Protein AF-A0A2R6JAY7-F1 (afdb_monomer_lite)

Sequence (84 aa):
MAITDKIYVKNHRRIGSQLETRIPRSAFSGATLDLLYSGDGLSKLDDATQERVLEFAEDFLDCDCESNPYCGHPERKFMRYLLD

Structure (mmCIF, N/CA/C/O backbone):
data_AF-A0A2R6JAY7-F1
#
_entry.id   AF-A0A2R6JAY7-F1
#
loop_
_atom_site.group_PDB
_atom_site.id
_atom_site.type_symbol
_atom_site.label_atom_id
_atom_site.label_alt_id
_atom_site.label_comp_id
_atom_site.label_asym_id
_atom_site.label_entity_id
_atom_site.label_seq_id
_atom_site.pdbx_PDB_ins_code
_atom_site.Cartn_x
_atom_site.Cartn_y
_atom_site.Cartn_z
_atom_site.occupancy
_atom_site.B_iso_or_equiv
_atom_site.auth_seq_id
_atom_site.auth_comp_id
_atom_site.auth_asym_id
_atom_site.auth_atom_id
_atom_site.pdbx_PDB_model_num
ATOM 1 N N . MET A 1 1 ? 1.487 13.700 -15.081 1.00 58.41 1 MET A N 1
ATOM 2 C CA . MET A 1 1 ? 0.753 13.007 -14.006 1.00 58.41 1 MET A CA 1
ATOM 3 C C . MET A 1 1 ? 0.464 11.608 -14.509 1.00 58.41 1 MET A C 1
ATOM 5 O O . MET A 1 1 ? -0.135 11.486 -15.575 1.00 58.41 1 MET A O 1
ATOM 9 N N . ALA A 1 2 ? 1.002 10.593 -13.841 1.00 74.00 2 ALA A N 1
ATOM 10 C CA . ALA A 1 2 ? 0.794 9.203 -14.216 1.00 74.00 2 ALA A CA 1
ATOM 11 C C . ALA A 1 2 ? -0.666 8.813 -13.943 1.00 74.00 2 ALA A C 1
ATOM 13 O O . ALA A 1 2 ? -1.339 9.410 -13.101 1.00 74.00 2 ALA A O 1
ATOM 14 N N . ILE A 1 3 ? -1.192 7.822 -14.662 1.00 78.31 3 ILE A N 1
ATOM 15 C CA . ILE A 1 3 ? -2.553 7.324 -14.406 1.00 78.31 3 ILE A CA 1
ATOM 16 C C . ILE A 1 3 ? -2.685 6.730 -12.994 1.00 78.31 3 ILE A C 1
ATOM 18 O O . ILE A 1 3 ? -3.747 6.824 -12.384 1.00 78.31 3 ILE A O 1
ATOM 22 N N . THR A 1 4 ? -1.581 6.234 -12.435 1.00 79.31 4 THR A N 1
ATOM 23 C CA . THR A 1 4 ? -1.479 5.710 -11.070 1.00 79.31 4 THR A CA 1
ATOM 24 C C . THR A 1 4 ? -1.684 6.772 -9.993 1.00 79.31 4 THR A C 1
ATOM 26 O O . THR A 1 4 ? -2.266 6.465 -8.957 1.00 79.31 4 THR A O 1
ATOM 29 N N . ASP A 1 5 ? -1.374 8.044 -10.273 1.00 77.94 5 ASP A N 1
ATOM 30 C CA . ASP A 1 5 ? -1.668 9.171 -9.370 1.00 77.94 5 ASP A CA 1
ATOM 31 C C . ASP A 1 5 ? -3.179 9.390 -9.170 1.00 77.94 5 ASP A C 1
ATOM 33 O O . ASP A 1 5 ? -3.610 10.086 -8.246 1.00 77.94 5 ASP A O 1
ATOM 37 N N . LYS A 1 6 ? -4.003 8.837 -10.068 1.00 83.25 6 LYS A N 1
ATOM 38 C CA . LYS A 1 6 ? -5.466 8.916 -9.999 1.00 83.25 6 LYS A CA 1
ATOM 39 C C . LYS A 1 6 ? -6.086 7.722 -9.275 1.00 83.25 6 LYS A C 1
ATOM 41 O O . LYS A 1 6 ? -7.289 7.756 -9.015 1.00 83.25 6 LYS A O 1
ATOM 46 N N . ILE A 1 7 ? -5.302 6.695 -8.946 1.00 84.00 7 ILE A N 1
ATOM 47 C CA . ILE A 1 7 ? -5.775 5.507 -8.236 1.00 84.00 7 ILE A CA 1
ATOM 48 C C . ILE A 1 7 ? -5.802 5.820 -6.741 1.00 84.00 7 ILE A C 1
ATOM 50 O O . ILE A 1 7 ? -4.820 6.292 -6.168 1.00 84.00 7 ILE A O 1
ATOM 54 N N . TYR A 1 8 ? -6.950 5.590 -6.104 1.00 83.62 8 TYR A N 1
ATOM 55 C CA . TYR A 1 8 ? -7.174 5.976 -4.717 1.00 83.62 8 TYR A CA 1
ATOM 56 C C . TYR A 1 8 ? -7.737 4.841 -3.870 1.00 83.62 8 TYR A C 1
ATOM 58 O O . TYR A 1 8 ? -8.537 4.031 -4.336 1.00 83.62 8 TYR A O 1
ATOM 66 N N . VAL A 1 9 ? -7.381 4.850 -2.585 1.00 80.88 9 VAL A N 1
ATOM 67 C CA . VAL A 1 9 ? -7.918 3.905 -1.603 1.00 80.88 9 VAL A CA 1
ATOM 68 C C . VAL A 1 9 ? -9.347 4.317 -1.241 1.00 80.88 9 VAL A C 1
ATOM 70 O O . VAL A 1 9 ? -9.603 5.390 -0.668 1.00 80.88 9 VAL A O 1
ATOM 73 N N . LYS A 1 10 ? -10.318 3.466 -1.587 1.00 82.38 10 LYS A N 1
ATOM 74 C CA . LYS A 1 10 ? -11.715 3.665 -1.187 1.00 82.38 10 LYS A CA 1
ATOM 75 C C . LYS A 1 10 ? -11.803 3.619 0.339 1.00 82.38 10 LYS A C 1
ATOM 77 O O . LYS A 1 10 ? -11.189 2.779 0.978 1.00 82.38 10 LYS A O 1
ATOM 82 N N . ASN A 1 11 ? -12.569 4.533 0.934 1.00 82.81 11 ASN A N 1
ATOM 83 C CA . ASN A 1 11 ? -12.725 4.636 2.391 1.00 82.81 11 ASN A CA 1
ATOM 84 C C . ASN A 1 11 ? -11.415 4.870 3.181 1.00 82.81 11 ASN A C 1
ATOM 86 O O . ASN A 1 11 ? -11.394 4.591 4.377 1.00 82.81 11 ASN A O 1
ATOM 90 N N . HIS A 1 12 ? -10.364 5.445 2.570 1.00 81.12 12 HIS A N 1
ATOM 91 C CA . HIS A 1 12 ? -9.064 5.724 3.218 1.00 81.12 12 HIS A CA 1
ATOM 92 C C . HIS A 1 12 ? -9.155 6.340 4.628 1.00 81.12 12 HIS A C 1
ATOM 94 O O . HIS A 1 12 ? -8.350 6.017 5.492 1.00 81.12 12 HIS A O 1
ATOM 100 N N . ARG A 1 13 ? -10.157 7.191 4.904 1.00 83.06 13 ARG A N 1
ATOM 101 C CA . ARG A 1 13 ? -10.372 7.780 6.241 1.00 83.06 13 ARG A CA 1
ATOM 102 C C . ARG A 1 13 ? -10.789 6.758 7.299 1.00 83.06 13 ARG A C 1
ATOM 104 O O . ARG A 1 13 ? -10.348 6.859 8.435 1.00 83.06 13 ARG A O 1
ATOM 111 N N . ARG A 1 14 ? -11.648 5.799 6.937 1.00 84.31 14 ARG A N 1
ATOM 112 C CA . ARG A 1 14 ? -12.111 4.748 7.855 1.00 84.31 14 ARG A CA 1
ATOM 113 C C . ARG A 1 14 ? -10.973 3.780 8.168 1.00 84.31 14 ARG A C 1
ATOM 115 O O . ARG A 1 14 ? -10.753 3.488 9.334 1.00 84.31 14 ARG A O 1
ATOM 122 N N . ILE A 1 15 ? -10.233 3.370 7.138 1.00 81.81 15 ILE A N 1
ATOM 123 C CA . ILE A 1 15 ? -9.055 2.503 7.280 1.00 81.81 15 ILE A CA 1
ATOM 124 C C . ILE A 1 15 ? -7.997 3.208 8.140 1.00 81.81 15 ILE A C 1
ATOM 126 O O . ILE A 1 15 ? -7.548 2.657 9.137 1.00 81.81 15 ILE A O 1
ATOM 130 N N . GLY A 1 16 ? -7.684 4.476 7.846 1.00 82.75 16 GLY A N 1
ATOM 131 C CA . GLY A 1 16 ? -6.765 5.267 8.668 1.00 82.75 16 GLY A CA 1
ATOM 132 C C . GLY A 1 16 ? -7.209 5.406 10.129 1.00 82.75 16 GLY A C 1
ATOM 133 O O . GLY A 1 16 ? -6.383 5.331 11.031 1.00 82.75 16 GLY A O 1
ATOM 134 N N . SER A 1 17 ? -8.515 5.529 10.390 1.00 85.44 17 SER A N 1
ATOM 135 C CA . SER A 1 17 ? -9.044 5.561 11.760 1.00 85.44 17 SER A CA 1
ATOM 136 C C . SER A 1 17 ? -8.856 4.243 12.514 1.00 85.44 17 SER A C 1
ATOM 138 O O . SER A 1 17 ? -8.631 4.292 13.717 1.00 85.44 17 SER A O 1
ATOM 140 N N . GLN A 1 18 ? -8.972 3.088 11.851 1.00 83.50 18 GLN A N 1
ATOM 141 C CA . GLN A 1 18 ? -8.745 1.773 12.474 1.00 83.50 18 GLN A CA 1
ATOM 142 C C . GLN A 1 18 ? -7.257 1.521 12.741 1.00 83.50 18 GLN A C 1
ATOM 144 O O . GLN A 1 18 ? -6.890 0.919 13.745 1.00 83.50 18 GLN A O 1
ATOM 149 N N .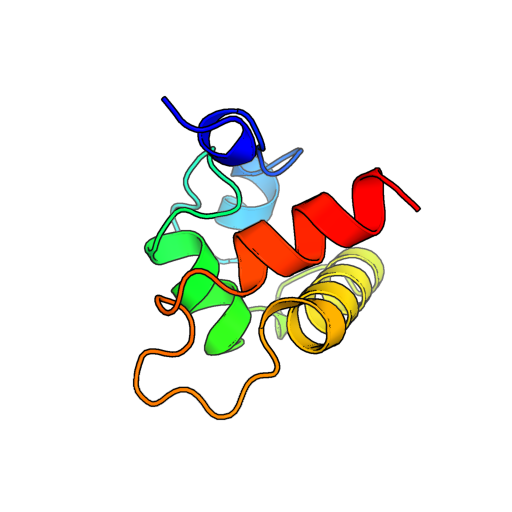 LEU A 1 19 ? -6.402 2.026 11.854 1.00 81.88 19 LEU A N 1
ATOM 150 C CA . LEU A 1 19 ? -4.951 1.899 11.951 1.00 81.88 19 LEU A CA 1
ATOM 151 C C . LEU A 1 19 ? -4.298 2.991 12.802 1.00 81.88 19 LEU A C 1
ATOM 153 O O . LEU A 1 19 ? -3.082 2.988 12.963 1.00 81.88 19 LEU A O 1
ATOM 157 N N . GLU A 1 20 ? -5.091 3.930 13.329 1.00 82.00 20 GLU A N 1
ATOM 158 C CA . GLU A 1 20 ? -4.621 5.088 14.101 1.00 82.00 20 GLU A CA 1
ATOM 159 C C . GLU A 1 20 ? -3.547 5.904 13.350 1.00 82.00 20 GLU A C 1
ATOM 161 O O . GLU A 1 20 ? -2.696 6.556 13.950 1.00 82.00 20 GLU A O 1
ATOM 166 N N . THR A 1 21 ? -3.599 5.887 12.013 1.00 81.00 21 THR A N 1
ATOM 167 C CA . THR A 1 21 ? -2.614 6.527 11.137 1.00 81.00 21 THR A CA 1
ATOM 168 C C . THR A 1 21 ? -3.272 7.270 9.980 1.00 81.00 21 THR A C 1
ATOM 170 O O . THR A 1 21 ? -4.401 6.998 9.560 1.00 81.00 21 THR A O 1
ATOM 173 N N . ARG A 1 22 ? -2.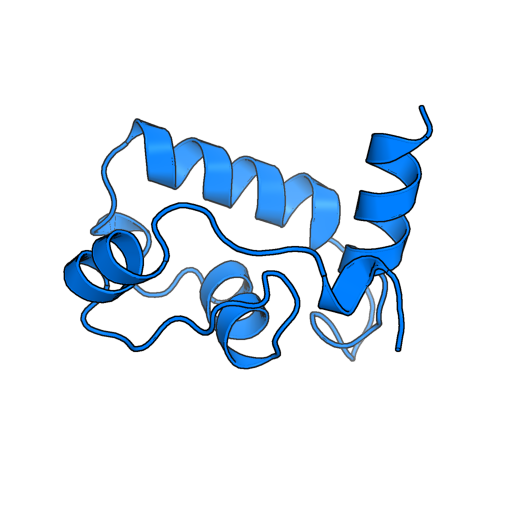559 8.247 9.422 1.00 80.56 22 ARG A N 1
ATOM 174 C CA . ARG A 1 22 ? -3.053 9.032 8.291 1.00 80.56 22 ARG A CA 1
ATOM 175 C C . ARG A 1 22 ? -2.720 8.328 6.978 1.00 80.56 22 ARG A C 1
ATOM 177 O O . ARG A 1 22 ? -1.626 8.498 6.456 1.00 80.56 22 ARG A O 1
ATOM 184 N N . ILE A 1 23 ? -3.700 7.640 6.394 1.00 81.00 23 ILE A N 1
ATOM 185 C CA . ILE A 1 23 ? -3.577 7.093 5.035 1.00 81.00 23 ILE A CA 1
ATOM 186 C C . ILE A 1 23 ? -3.822 8.191 3.982 1.00 81.00 23 ILE A C 1
ATOM 188 O O . ILE A 1 23 ? -4.882 8.836 3.997 1.00 81.00 23 ILE A O 1
ATOM 192 N N . PRO A 1 24 ? -2.877 8.422 3.052 1.00 83.19 24 PRO A N 1
ATOM 193 C CA . PRO A 1 24 ? -3.082 9.311 1.916 1.00 83.19 24 PRO A CA 1
ATOM 194 C C . PRO A 1 24 ? -4.190 8.827 0.977 1.00 83.19 24 PRO A C 1
ATOM 196 O O . PRO A 1 24 ? -4.545 7.657 0.916 1.00 83.19 24 PRO A O 1
ATOM 199 N N . ARG A 1 25 ? -4.735 9.741 0.170 1.00 83.81 25 ARG A N 1
ATOM 200 C CA . ARG A 1 25 ? -5.764 9.369 -0.810 1.00 83.81 25 ARG A CA 1
ATOM 201 C C . ARG A 1 25 ? -5.217 8.435 -1.897 1.00 83.81 25 ARG A C 1
ATOM 203 O O . ARG A 1 25 ? -5.964 7.579 -2.358 1.00 83.81 25 ARG A O 1
ATOM 210 N N . SER A 1 26 ? -3.968 8.635 -2.321 1.00 86.06 26 SER A N 1
ATOM 211 C CA . SER A 1 26 ? -3.331 7.840 -3.377 1.00 86.06 26 SER A CA 1
ATOM 212 C C . SER A 1 26 ? -3.023 6.426 -2.885 1.00 86.06 26 SER A C 1
ATOM 214 O O . SER A 1 26 ? -2.499 6.255 -1.785 1.00 86.06 26 SER A O 1
ATOM 216 N N . ALA A 1 27 ? -3.331 5.421 -3.706 1.00 84.69 27 ALA A N 1
ATOM 217 C CA . ALA A 1 27 ? -3.012 4.026 -3.400 1.00 84.69 27 ALA A CA 1
ATOM 218 C C . ALA A 1 27 ? -1.502 3.744 -3.451 1.00 84.69 27 ALA A C 1
ATOM 220 O O . ALA A 1 27 ? -1.006 2.947 -2.666 1.00 84.69 27 ALA A O 1
ATOM 221 N N . PHE A 1 28 ? -0.772 4.458 -4.310 1.00 87.88 28 PHE A N 1
ATOM 222 C CA . PHE A 1 28 ? 0.666 4.269 -4.527 1.00 87.88 28 PHE A CA 1
ATOM 223 C C . PHE A 1 28 ? 1.520 5.370 -3.887 1.00 87.88 28 PHE A C 1
ATOM 225 O O . PHE A 1 28 ? 2.659 5.600 -4.276 1.00 87.88 28 PHE A O 1
ATOM 232 N N . SER A 1 29 ? 0.985 6.118 -2.917 1.00 87.25 29 SER A N 1
ATOM 233 C CA . SER A 1 29 ? 1.846 7.018 -2.143 1.00 87.25 29 SER A CA 1
ATOM 234 C C . SER A 1 29 ? 2.780 6.219 -1.246 1.00 87.25 29 SER A C 1
ATOM 236 O O . SER A 1 29 ? 2.328 5.253 -0.638 1.00 87.25 29 SER A O 1
ATOM 238 N N . GLY A 1 30 ? 4.015 6.696 -1.067 1.00 86.62 30 GLY A N 1
ATOM 239 C CA . GLY A 1 30 ? 5.023 6.044 -0.222 1.00 86.62 30 GLY A CA 1
ATOM 240 C C . GLY A 1 30 ? 4.503 5.607 1.146 1.00 86.62 30 GLY A C 1
ATOM 241 O O . GLY A 1 30 ? 4.580 4.436 1.466 1.00 86.62 30 GLY A O 1
ATOM 242 N N . ALA A 1 31 ? 3.813 6.490 1.875 1.00 85.62 31 ALA A N 1
ATOM 243 C CA . ALA A 1 31 ? 3.244 6.141 3.182 1.00 85.62 31 ALA A CA 1
ATOM 244 C C . ALA A 1 31 ? 2.179 5.022 3.140 1.00 85.62 31 ALA A C 1
ATOM 246 O O . ALA A 1 31 ? 2.001 4.310 4.122 1.00 85.62 31 ALA A O 1
ATOM 247 N N . THR A 1 32 ? 1.451 4.873 2.028 1.00 85.88 32 THR A N 1
ATOM 248 C CA . THR A 1 32 ? 0.527 3.741 1.833 1.00 85.88 32 THR A CA 1
ATOM 249 C C . THR A 1 32 ? 1.318 2.474 1.527 1.00 85.88 32 THR A C 1
ATOM 251 O O . THR A 1 32 ? 1.028 1.434 2.099 1.00 85.88 32 THR A O 1
ATOM 254 N N . LEU A 1 33 ? 2.331 2.563 0.663 1.00 88.81 33 LEU A N 1
ATOM 255 C CA . LEU A 1 33 ? 3.191 1.432 0.321 1.00 88.81 33 LEU A CA 1
ATOM 256 C C . LEU A 1 33 ? 3.953 0.909 1.543 1.00 88.81 33 LEU A C 1
ATOM 258 O O . LEU A 1 33 ? 3.970 -0.295 1.752 1.00 88.81 33 LEU A O 1
ATOM 262 N N . ASP A 1 34 ? 4.495 1.794 2.380 1.00 87.75 34 ASP A N 1
ATOM 263 C CA . ASP A 1 34 ? 5.163 1.433 3.635 1.00 87.75 34 ASP A CA 1
ATOM 264 C C . ASP A 1 34 ? 4.239 0.641 4.554 1.00 87.75 34 ASP A C 1
ATOM 266 O O . ASP A 1 34 ? 4.619 -0.404 5.065 1.00 87.75 34 ASP A O 1
ATOM 270 N N . LEU A 1 35 ? 3.010 1.126 4.736 1.00 85.94 35 LEU A N 1
ATOM 271 C CA . LEU A 1 35 ? 2.013 0.496 5.594 1.00 85.94 35 LEU A CA 1
ATOM 272 C C . LEU A 1 35 ? 1.616 -0.898 5.090 1.00 85.94 35 LEU A C 1
ATOM 274 O O . LEU A 1 35 ? 1.469 -1.827 5.880 1.00 85.94 35 LEU A O 1
ATOM 278 N N . LEU A 1 36 ? 1.423 -1.037 3.776 1.00 85.44 36 LEU A N 1
ATOM 279 C CA . LEU A 1 36 ? 1.066 -2.312 3.153 1.00 85.44 36 LEU A CA 1
ATOM 280 C C . LEU A 1 36 ? 2.243 -3.296 3.172 1.00 85.44 36 LEU A C 1
ATOM 282 O O . LEU A 1 36 ? 2.026 -4.489 3.339 1.00 85.44 36 LEU A O 1
ATOM 286 N N . TYR A 1 37 ? 3.472 -2.795 3.023 1.00 85.88 37 TYR A N 1
ATOM 287 C CA . TYR A 1 37 ? 4.688 -3.604 2.995 1.00 85.88 37 TYR A CA 1
ATOM 288 C C . TYR A 1 37 ? 5.144 -4.044 4.393 1.00 85.88 37 TYR A C 1
ATOM 290 O O . TYR A 1 37 ? 5.538 -5.192 4.572 1.00 85.88 37 TYR A O 1
ATOM 298 N N . SER A 1 38 ? 5.084 -3.160 5.397 1.00 83.44 38 SER A N 1
ATOM 299 C CA . SER A 1 38 ? 5.479 -3.500 6.771 1.00 83.44 38 SER A CA 1
ATOM 300 C C . SER A 1 38 ? 4.445 -4.373 7.480 1.00 83.44 38 SER A C 1
ATOM 302 O O . SER A 1 38 ? 4.781 -5.107 8.407 1.00 83.44 38 SER A O 1
ATOM 304 N N . GLY A 1 39 ? 3.181 -4.287 7.056 1.00 80.69 39 GLY A N 1
ATOM 305 C CA . GLY A 1 39 ? 2.069 -4.984 7.687 1.00 80.69 39 GLY A CA 1
ATOM 306 C C . GLY A 1 39 ? 1.649 -4.393 9.038 1.00 80.69 39 GLY A C 1
ATOM 307 O O . GLY A 1 39 ? 0.815 -4.978 9.739 1.00 80.69 39 GLY A O 1
ATOM 308 N N . ASP A 1 40 ? 2.193 -3.234 9.419 1.00 80.75 40 ASP A N 1
ATOM 309 C CA . ASP A 1 40 ? 1.934 -2.633 10.723 1.00 80.75 40 ASP A CA 1
ATOM 310 C C . ASP A 1 40 ? 0.466 -2.245 10.891 1.00 80.75 40 ASP A C 1
ATOM 312 O O . ASP A 1 40 ? -0.125 -1.492 10.116 1.00 80.75 40 ASP A O 1
ATOM 316 N N . GLY A 1 41 ? -0.133 -2.755 11.965 1.00 76.31 41 GLY A N 1
ATOM 317 C CA . GLY A 1 41 ? -1.518 -2.469 12.313 1.00 76.31 41 GLY A CA 1
ATOM 318 C C . GLY A 1 41 ? -2.552 -3.158 11.424 1.00 76.31 41 GLY A C 1
ATOM 319 O O . GLY A 1 41 ? -3.731 -3.033 11.736 1.00 76.31 41 GLY A O 1
ATOM 320 N N . LEU A 1 42 ? -2.170 -3.930 10.396 1.00 82.88 42 LEU A N 1
ATOM 321 C CA . LEU A 1 42 ? -3.133 -4.635 9.536 1.00 82.88 42 LEU A CA 1
ATOM 322 C C . LEU A 1 42 ? -4.051 -5.583 10.318 1.00 82.88 42 LEU A C 1
ATOM 324 O O . LEU A 1 42 ? -5.206 -5.752 9.947 1.00 82.88 42 LEU A O 1
ATOM 328 N N . SER A 1 43 ? -3.580 -6.118 11.446 1.00 83.06 43 SER A N 1
ATOM 329 C CA . SER A 1 43 ? -4.374 -6.920 12.386 1.00 83.06 43 SER A CA 1
ATOM 330 C C . SER A 1 43 ? -5.498 -6.153 13.099 1.00 83.06 43 SER A C 1
ATOM 332 O O . SER A 1 43 ? -6.343 -6.768 13.742 1.00 83.06 43 SER A O 1
ATOM 334 N N . LYS A 1 44 ? -5.515 -4.814 13.028 1.00 84.75 44 LYS A N 1
ATOM 335 C CA . LYS A 1 44 ? -6.606 -3.964 13.540 1.00 84.75 44 LYS A CA 1
ATOM 336 C C . LYS A 1 44 ? -7.726 -3.765 12.511 1.00 84.75 44 LYS A C 1
ATOM 338 O O . LYS A 1 44 ? -8.750 -3.158 12.837 1.00 84.75 44 LYS A O 1
ATOM 343 N N . LEU A 1 45 ? -7.521 -4.195 11.265 1.00 84.94 45 LEU A N 1
ATOM 344 C CA . LEU A 1 45 ? -8.542 -4.146 10.223 1.00 84.94 45 LEU A CA 1
ATOM 345 C C . LEU A 1 45 ? -9.569 -5.259 10.444 1.00 84.94 45 LEU A C 1
ATOM 347 O O . LEU A 1 45 ? -9.300 -6.244 11.122 1.00 84.94 45 LEU A O 1
ATOM 351 N N . ASP A 1 46 ? -10.763 -5.096 9.877 1.00 86.44 46 ASP A N 1
ATOM 352 C CA . ASP A 1 46 ? -11.698 -6.217 9.792 1.00 86.44 46 ASP A CA 1
ATOM 353 C C . ASP A 1 46 ? -11.161 -7.302 8.849 1.00 86.44 46 ASP A C 1
ATOM 355 O O . ASP A 1 46 ? -10.502 -6.981 7.858 1.00 86.44 46 ASP A O 1
ATOM 359 N N . ASP A 1 47 ? -11.495 -8.565 9.134 1.00 86.94 47 ASP A N 1
ATOM 360 C CA . ASP A 1 47 ? -10.976 -9.748 8.430 1.00 86.94 47 ASP A CA 1
ATOM 361 C C . ASP A 1 47 ? -11.046 -9.602 6.902 1.00 86.94 47 ASP A C 1
ATOM 363 O O . ASP A 1 47 ? -10.067 -9.818 6.192 1.00 86.94 47 ASP A O 1
ATOM 367 N N . ALA A 1 48 ? -12.188 -9.136 6.391 1.00 87.69 48 ALA A N 1
ATOM 368 C CA . ALA A 1 48 ? -12.415 -8.981 4.959 1.00 87.69 48 ALA A CA 1
ATOM 369 C C . ALA A 1 48 ? -11.547 -7.878 4.323 1.00 87.69 48 ALA A C 1
ATOM 371 O O . ALA A 1 48 ? -11.286 -7.902 3.119 1.00 87.69 48 ALA A O 1
ATOM 372 N N . THR A 1 49 ? -11.159 -6.856 5.083 1.00 84.06 49 THR A N 1
ATOM 373 C CA . THR A 1 49 ? -10.250 -5.805 4.609 1.00 84.06 49 THR A CA 1
ATOM 374 C C . THR A 1 49 ? -8.800 -6.262 4.723 1.00 84.06 49 THR A C 1
ATOM 376 O O . THR A 1 49 ? -8.021 -5.997 3.812 1.00 84.06 49 THR A O 1
ATOM 379 N N . GLN A 1 50 ? -8.452 -6.976 5.795 1.00 86.88 50 GLN A N 1
ATOM 380 C CA . GLN A 1 50 ? -7.120 -7.541 5.984 1.00 86.88 50 GLN A CA 1
ATOM 381 C C . GLN A 1 50 ? -6.767 -8.534 4.869 1.00 86.88 50 GLN A C 1
ATOM 383 O O . GLN A 1 50 ? -5.701 -8.410 4.276 1.00 86.88 50 GLN A O 1
ATOM 388 N N . GLU A 1 51 ? -7.673 -9.455 4.534 1.00 89.06 51 GLU A N 1
ATOM 389 C CA . GLU A 1 51 ? -7.489 -10.433 3.452 1.00 89.06 51 GLU A CA 1
ATOM 390 C C . GLU A 1 51 ? -7.184 -9.741 2.116 1.00 89.06 51 GLU A C 1
ATOM 392 O O . GLU A 1 51 ? -6.165 -10.012 1.493 1.00 89.06 51 GLU A O 1
ATOM 397 N N . ARG A 1 52 ? -7.980 -8.730 1.745 1.00 85.62 52 ARG A N 1
ATOM 398 C CA . ARG A 1 52 ? -7.757 -7.943 0.518 1.00 85.62 52 ARG A CA 1
ATOM 399 C C . ARG A 1 52 ? -6.427 -7.197 0.502 1.00 85.62 52 ARG A C 1
ATOM 401 O O . ARG A 1 52 ? -5.868 -6.959 -0.564 1.00 85.62 52 ARG A O 1
ATOM 408 N N . VAL A 1 53 ? -5.963 -6.737 1.664 1.00 86.06 53 VAL A N 1
ATOM 409 C CA . VAL A 1 53 ? -4.663 -6.070 1.774 1.00 86.06 53 VAL A CA 1
ATOM 410 C C . VAL A 1 53 ? -3.530 -7.071 1.575 1.00 86.06 53 VAL A C 1
ATOM 412 O O . VAL A 1 53 ? -2.573 -6.742 0.880 1.00 86.06 53 VAL A O 1
ATOM 415 N N . LEU A 1 54 ? -3.643 -8.267 2.154 1.00 87.50 54 LEU A N 1
ATOM 416 C CA . LEU A 1 54 ? -2.647 -9.325 1.994 1.00 87.50 54 LEU A CA 1
ATOM 417 C C . LEU A 1 54 ? -2.566 -9.789 0.540 1.00 87.50 54 LEU A C 1
ATOM 419 O O . LEU A 1 54 ? -1.476 -9.771 -0.018 1.00 87.50 54 LEU A O 1
ATOM 423 N N . GLU A 1 55 ? -3.706 -10.066 -0.100 1.00 89.00 55 GLU A N 1
ATOM 424 C CA . GLU A 1 55 ? -3.764 -10.385 -1.535 1.00 89.00 55 GLU A CA 1
ATOM 425 C C . GLU A 1 55 ? -3.086 -9.292 -2.374 1.00 89.00 55 GLU A C 1
ATOM 427 O O . GLU A 1 55 ? -2.250 -9.571 -3.228 1.00 89.00 55 GLU A O 1
ATOM 432 N N . PHE A 1 56 ? -3.373 -8.017 -2.085 1.00 87.75 56 PHE A N 1
ATOM 433 C CA . PHE A 1 56 ? -2.732 -6.907 -2.787 1.00 87.75 56 PHE A CA 1
ATOM 434 C C . PHE A 1 56 ? -1.212 -6.868 -2.565 1.00 87.75 56 PHE A C 1
ATOM 436 O O . PHE A 1 56 ? -0.450 -6.604 -3.498 1.00 87.75 56 PHE A O 1
ATOM 443 N N . ALA A 1 57 ? -0.753 -7.070 -1.331 1.00 88.38 57 ALA A N 1
ATOM 444 C CA . ALA A 1 57 ? 0.668 -7.048 -1.019 1.00 88.38 57 ALA A CA 1
ATOM 445 C C . ALA A 1 57 ? 1.407 -8.190 -1.730 1.00 88.38 57 ALA A C 1
ATOM 447 O O . ALA A 1 57 ? 2.437 -7.946 -2.360 1.00 88.38 57 ALA A O 1
ATOM 448 N N . GLU A 1 58 ? 0.846 -9.396 -1.705 1.00 89.19 58 GLU A N 1
ATOM 449 C CA . GLU A 1 58 ? 1.391 -10.565 -2.396 1.00 89.19 58 GLU A CA 1
ATOM 450 C C . GLU A 1 58 ? 1.426 -10.351 -3.916 1.00 89.19 58 GLU A C 1
ATOM 452 O O . GLU A 1 58 ? 2.475 -10.495 -4.543 1.00 89.19 58 GLU A O 1
ATOM 457 N N . ASP A 1 59 ? 0.332 -9.889 -4.520 1.00 89.50 59 ASP A N 1
ATOM 458 C CA . ASP A 1 59 ? 0.265 -9.713 -5.972 1.00 89.50 59 ASP A CA 1
ATOM 459 C C . ASP A 1 59 ? 1.187 -8.588 -6.472 1.00 89.50 59 ASP A C 1
ATOM 461 O O . ASP A 1 59 ? 1.890 -8.720 -7.487 1.00 89.50 59 ASP A O 1
ATOM 465 N N . PHE A 1 60 ? 1.205 -7.450 -5.771 1.00 89.81 60 PHE A N 1
ATOM 466 C CA . PHE A 1 60 ? 1.776 -6.208 -6.297 1.00 89.81 60 PHE A CA 1
ATOM 467 C C . PHE A 1 60 ? 3.093 -5.785 -5.640 1.00 89.81 60 PHE A C 1
ATOM 469 O O . PHE A 1 60 ? 3.914 -5.171 -6.327 1.00 89.81 60 PHE A O 1
ATOM 476 N N . LEU A 1 61 ? 3.334 -6.121 -4.369 1.00 88.56 61 LEU A N 1
ATOM 477 C CA . LEU A 1 61 ? 4.543 -5.725 -3.629 1.00 88.56 61 LEU A CA 1
ATOM 478 C C . LEU A 1 61 ? 5.612 -6.825 -3.582 1.00 88.56 61 LEU A C 1
ATOM 480 O O . LEU A 1 61 ? 6.763 -6.522 -3.271 1.00 88.56 61 LEU A O 1
ATOM 484 N N . ASP A 1 62 ? 5.290 -8.064 -3.960 1.00 88.25 62 ASP A N 1
ATOM 485 C CA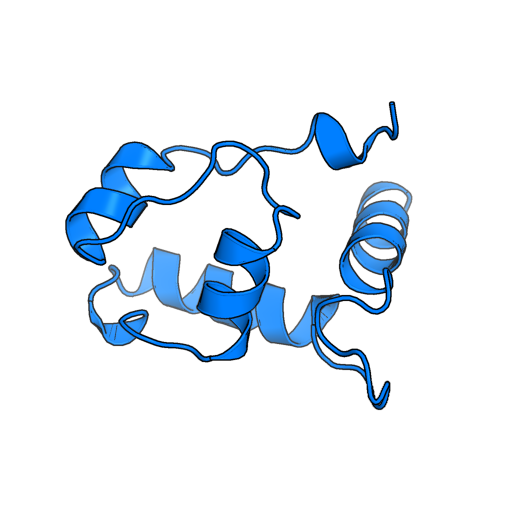 . ASP A 1 62 ? 6.277 -9.146 -4.009 1.00 88.25 62 ASP A CA 1
ATOM 486 C C . ASP A 1 62 ? 7.277 -8.952 -5.166 1.00 88.25 62 ASP A C 1
ATOM 488 O O . ASP A 1 62 ? 6.954 -9.137 -6.349 1.00 88.25 62 ASP A O 1
ATOM 492 N N . CYS A 1 63 ? 8.482 -8.471 -4.850 1.00 89.62 63 CYS A N 1
ATOM 493 C CA . CYS A 1 63 ? 9.581 -8.345 -5.803 1.00 89.62 63 CYS A CA 1
ATOM 494 C C . CYS A 1 63 ? 10.953 -8.301 -5.113 1.00 89.62 63 CYS A C 1
ATOM 496 O O . CYS A 1 63 ? 11.112 -7.694 -4.054 1.00 89.62 63 CYS A O 1
ATOM 498 N N . ASP A 1 64 ? 11.973 -8.830 -5.791 1.00 89.69 64 ASP A N 1
ATOM 499 C CA . ASP A 1 64 ? 13.359 -8.910 -5.292 1.00 89.69 64 ASP A CA 1
ATOM 500 C C . ASP A 1 64 ? 14.163 -7.603 -5.453 1.00 89.69 64 ASP A C 1
ATOM 502 O O . ASP A 1 64 ? 15.394 -7.596 -5.454 1.00 89.69 64 ASP A O 1
ATOM 506 N N . CYS A 1 65 ? 13.490 -6.471 -5.665 1.00 92.75 65 CYS A N 1
ATOM 507 C CA . CYS A 1 65 ? 14.170 -5.190 -5.851 1.00 92.75 65 CYS A CA 1
ATOM 508 C C 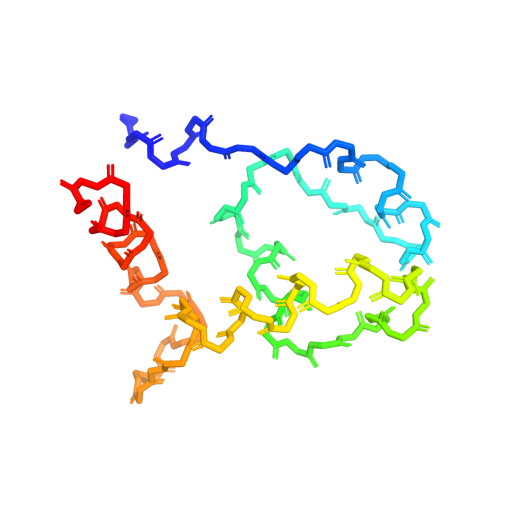. CYS A 1 65 ? 14.675 -4.648 -4.511 1.00 92.75 65 CYS A C 1
ATOM 510 O O . CYS A 1 65 ? 13.896 -4.524 -3.572 1.00 92.75 65 CYS A O 1
ATOM 512 N N . GLU A 1 66 ? 15.923 -4.178 -4.450 1.00 89.81 66 GLU A N 1
ATOM 513 C CA . GLU A 1 66 ? 16.457 -3.504 -3.250 1.00 89.81 66 GLU A CA 1
ATOM 514 C C . GLU A 1 66 ? 15.651 -2.256 -2.857 1.00 89.81 66 GLU A C 1
ATOM 516 O O . GLU A 1 66 ? 15.616 -1.861 -1.696 1.00 89.81 66 GLU A O 1
ATOM 521 N N . SER A 1 67 ? 14.988 -1.630 -3.831 1.00 89.56 67 SER A N 1
ATOM 522 C CA . SER A 1 67 ? 14.136 -0.462 -3.632 1.00 89.56 67 SER A CA 1
ATOM 523 C C . SER A 1 67 ? 12.670 -0.801 -3.355 1.00 89.56 67 SER A C 1
ATOM 525 O O . SER A 1 67 ? 11.857 0.113 -3.375 1.00 89.56 67 SER A O 1
ATOM 527 N N . ASN A 1 68 ? 12.292 -2.064 -3.129 1.00 87.56 68 ASN A N 1
ATOM 528 C CA . ASN A 1 68 ? 10.925 -2.451 -2.745 1.00 87.56 68 ASN A CA 1
ATOM 529 C C . ASN A 1 68 ? 10.494 -1.710 -1.45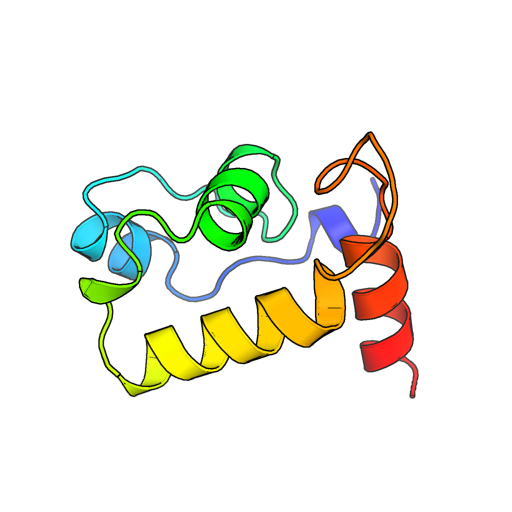3 1.00 87.56 68 ASN A C 1
ATOM 531 O O . ASN A 1 68 ? 11.286 -1.683 -0.509 1.00 87.56 68 ASN A O 1
ATOM 535 N N . PRO A 1 69 ? 9.301 -1.072 -1.382 1.00 89.19 69 PRO A N 1
ATOM 536 C CA . PRO A 1 69 ? 8.193 -1.001 -2.361 1.00 89.19 69 PRO A CA 1
ATOM 537 C C . PRO A 1 69 ? 8.222 0.172 -3.354 1.00 89.19 69 PRO A C 1
ATOM 539 O O . PRO A 1 69 ? 7.299 0.360 -4.142 1.00 89.19 69 PRO A O 1
ATOM 542 N N . TYR A 1 70 ? 9.305 0.936 -3.388 1.00 90.19 70 TYR A N 1
ATOM 543 C CA . TYR A 1 70 ? 9.518 2.129 -4.215 1.00 90.19 70 TYR A CA 1
ATOM 544 C C . TYR A 1 70 ? 10.094 1.866 -5.615 1.00 90.19 70 TYR A C 1
ATOM 546 O O . TYR A 1 70 ? 10.467 2.797 -6.329 1.00 90.19 70 TYR A O 1
ATOM 554 N N . CYS A 1 71 ? 10.185 0.606 -6.036 1.00 91.75 71 CYS A N 1
ATOM 555 C CA . CYS A 1 71 ? 10.775 0.214 -7.317 1.00 91.75 71 CYS A CA 1
ATOM 556 C C . CYS A 1 71 ? 9.882 0.524 -8.540 1.00 91.75 71 CYS A C 1
ATOM 558 O O . CYS A 1 71 ? 10.325 0.393 -9.684 1.00 91.75 71 CYS A O 1
ATOM 560 N N . GLY A 1 72 ? 8.622 0.919 -8.322 1.00 89.31 72 GLY A N 1
ATOM 561 C CA . GLY A 1 72 ? 7.637 1.191 -9.375 1.00 89.31 72 GLY A CA 1
ATOM 562 C C . GLY A 1 72 ? 6.988 -0.065 -9.976 1.00 89.31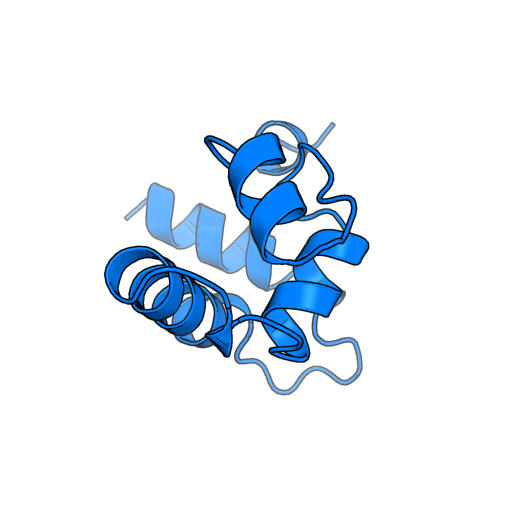 72 GLY A C 1
ATOM 563 O O . GLY A 1 72 ? 6.194 0.031 -10.917 1.00 89.31 72 GLY A O 1
ATOM 564 N N . HIS A 1 73 ? 7.342 -1.261 -9.490 1.00 91.62 73 HIS A N 1
ATOM 565 C CA . HIS A 1 73 ? 6.655 -2.499 -9.860 1.00 91.62 73 HIS A CA 1
ATOM 566 C C . HIS A 1 73 ? 5.195 -2.553 -9.414 1.00 91.62 73 HIS A C 1
ATOM 568 O O . HIS A 1 73 ? 4.403 -3.022 -10.233 1.00 91.62 73 HIS A O 1
ATOM 574 N N . PRO A 1 74 ? 4.803 -2.064 -8.222 1.00 91.44 74 PRO A N 1
ATOM 575 C CA . PRO A 1 74 ? 3.407 -2.127 -7.793 1.00 91.44 74 PRO A CA 1
ATOM 576 C C . PRO A 1 74 ? 2.473 -1.444 -8.795 1.00 91.44 74 PRO A C 1
ATOM 578 O O . PRO A 1 74 ? 1.498 -2.036 -9.251 1.00 91.44 74 PRO A O 1
ATOM 581 N N . GLU A 1 75 ? 2.834 -0.245 -9.252 1.00 90.06 75 GLU A N 1
ATOM 582 C CA . GLU A 1 75 ? 2.103 0.505 -10.269 1.00 90.06 75 GLU A CA 1
ATOM 583 C C . GLU A 1 75 ? 2.040 -0.245 -11.602 1.00 90.06 75 GLU A C 1
ATOM 585 O O . GLU A 1 75 ? 0.988 -0.312 -12.236 1.00 90.06 75 GLU A O 1
ATOM 590 N N . ARG A 1 76 ? 3.165 -0.814 -12.052 1.00 90.06 76 ARG A N 1
ATOM 591 C CA . ARG A 1 76 ? 3.248 -1.530 -13.336 1.00 90.06 76 ARG A CA 1
ATOM 592 C C . ARG A 1 76 ? 2.446 -2.827 -13.323 1.00 90.06 76 ARG A C 1
ATOM 594 O O . ARG A 1 76 ? 1.741 -3.104 -14.292 1.00 90.06 76 ARG A O 1
ATOM 601 N N . LYS A 1 77 ? 2.558 -3.611 -12.250 1.00 90.81 77 LYS A N 1
ATOM 602 C CA . LYS A 1 77 ? 1.810 -4.856 -12.058 1.00 90.81 77 LYS A CA 1
ATOM 603 C C . LYS A 1 77 ? 0.314 -4.567 -11.955 1.00 90.81 77 LYS A C 1
ATOM 605 O O . LYS A 1 77 ? -0.466 -5.221 -12.636 1.00 90.81 77 LYS A O 1
ATOM 610 N N . PHE A 1 78 ? -0.076 -3.530 -11.214 1.00 89.19 78 PHE A N 1
ATOM 611 C CA . PHE A 1 78 ? -1.473 -3.111 -11.125 1.00 89.19 78 PHE A CA 1
ATOM 612 C C . PHE A 1 78 ? -2.041 -2.683 -12.481 1.00 89.19 78 PHE A C 1
ATOM 614 O O . PHE A 1 78 ? -3.145 -3.069 -12.853 1.00 89.19 78 PHE A O 1
ATOM 621 N N . MET A 1 79 ? -1.277 -1.915 -13.262 1.00 87.44 79 MET A N 1
ATOM 622 C CA . MET A 1 79 ? -1.694 -1.542 -14.614 1.00 87.44 79 MET A CA 1
ATOM 623 C C . MET A 1 79 ? -1.832 -2.753 -15.538 1.00 87.44 79 MET A C 1
ATOM 625 O O . MET A 1 79 ? -2.727 -2.751 -16.373 1.00 87.44 79 MET A O 1
ATOM 629 N N . ARG A 1 80 ? -0.981 -3.775 -15.394 1.00 88.19 80 ARG A N 1
ATOM 630 C CA . ARG A 1 80 ? -1.122 -5.033 -16.137 1.00 88.19 80 ARG A CA 1
ATOM 631 C C . ARG A 1 80 ? -2.398 -5.772 -15.737 1.00 88.19 80 ARG A C 1
ATOM 633 O O . ARG A 1 80 ? -3.181 -6.089 -16.615 1.00 88.19 80 ARG A O 1
ATOM 640 N N . TYR A 1 81 ? -2.647 -5.918 -14.436 1.00 87.06 81 TYR A N 1
ATOM 641 C CA . TYR A 1 81 ? -3.873 -6.522 -13.907 1.00 87.06 81 TYR A CA 1
ATOM 642 C C . TYR A 1 81 ? -5.157 -5.845 -14.418 1.00 87.06 81 TYR A C 1
ATOM 644 O O . TYR A 1 81 ? -6.162 -6.508 -14.610 1.00 87.06 81 TYR A O 1
ATOM 652 N N . LEU A 1 82 ? -5.145 -4.526 -14.646 1.00 82.69 82 LEU A N 1
ATOM 653 C CA . LEU A 1 82 ? -6.307 -3.815 -15.197 1.00 82.69 82 LEU A CA 1
ATOM 654 C C . LEU A 1 82 ? -6.521 -3.998 -16.707 1.00 82.69 82 LEU A C 1
ATOM 656 O O . LEU A 1 82 ? -7.594 -3.655 -17.204 1.00 82.69 82 LEU A O 1
ATOM 660 N N . LEU A 1 83 ? -5.476 -4.378 -17.440 1.00 82.00 83 LEU A N 1
ATOM 661 C CA . LEU A 1 83 ? -5.496 -4.485 -18.900 1.00 82.00 83 LEU A CA 1
ATOM 662 C C . LEU A 1 83 ? -5.718 -5.923 -19.383 1.00 82.00 83 LEU A C 1
ATOM 664 O O . LEU A 1 83 ? -6.062 -6.093 -20.555 1.00 82.00 83 LEU A O 1
ATOM 668 N N . ASP A 1 84 ? -5.518 -6.897 -18.498 1.00 78.69 84 ASP A N 1
ATOM 669 C CA . ASP A 1 84 ? -5.864 -8.310 -18.678 1.00 78.69 84 ASP A CA 1
ATOM 670 C C . ASP A 1 84 ? -7.326 -8.575 -18.259 1.00 78.69 84 ASP A C 1
ATOM 672 O O . ASP A 1 84 ? -7.989 -9.394 -18.939 1.00 78.69 84 ASP A O 1
#

Foldseek 3Di:
DDPQQVAFDPPQVVVCVLLVHRDDGGCPDPVNQCCLQVVRSLVSDPPVVSVVSVVLCVQQQDDPDPCTPNPCRSVVSVVVVVVD

Radius of gyration: 12.45 Å; chains: 1; bounding box: 29×24×33 Å

Secondary structure (DSSP, 8-state):
--GGGG-B-TTHHHHHHHTTS---SBTTSHHHHHHHHH-TTGGGS-HHHHHHHHHHIIIII----TTTTTTSHHHHHHHHHHH-

pLDDT: mean 85.17, std 4.82, range [58.41, 92.75]